Protein AF-A0A969N732-F1 (afdb_monomer_lite)

Structure (mmCIF, N/CA/C/O backbone):
data_AF-A0A969N732-F1
#
_entry.id   AF-A0A969N732-F1
#
loop_
_atom_site.group_PDB
_atom_site.id
_atom_site.type_symbol
_atom_site.label_atom_id
_atom_site.label_alt_id
_atom_site.label_comp_id
_atom_site.label_asym_id
_atom_site.label_entity_id
_atom_site.label_seq_id
_atom_site.pdbx_PDB_ins_code
_atom_site.Cartn_x
_atom_site.Cartn_y
_atom_site.Cartn_z
_atom_site.occupancy
_atom_site.B_iso_or_equiv
_atom_site.auth_seq_id
_atom_site.auth_comp_id
_atom_site.auth_asym_id
_atom_site.auth_atom_id
_atom_site.pdbx_PDB_model_num
ATOM 1 N N . MET A 1 1 ? -3.368 -9.341 12.148 1.00 77.19 1 MET A N 1
ATOM 2 C CA . MET A 1 1 ? -4.008 -8.006 12.120 1.00 77.19 1 MET A CA 1
ATOM 3 C C . MET A 1 1 ? -5.388 -8.057 12.772 1.00 77.19 1 MET A C 1
ATOM 5 O O . MET A 1 1 ? -5.594 -7.291 13.700 1.00 77.19 1 MET A O 1
ATOM 9 N N . VAL A 1 2 ? -6.272 -8.989 12.382 1.00 78.69 2 VAL A N 1
ATOM 10 C CA . VAL A 1 2 ? -7.641 -9.132 12.934 1.00 78.69 2 VAL A CA 1
ATOM 11 C C . VAL A 1 2 ? -7.683 -9.117 14.470 1.00 78.69 2 VAL A C 1
ATOM 13 O O . VAL A 1 2 ? -8.421 -8.334 15.051 1.00 78.69 2 VAL A O 1
ATOM 16 N N . GLU A 1 3 ? -6.815 -9.878 15.140 1.00 87.56 3 GLU A N 1
ATOM 17 C CA . GLU A 1 3 ? -6.730 -9.895 16.612 1.00 87.56 3 GLU A CA 1
ATOM 18 C C . GLU A 1 3 ? -6.324 -8.547 17.230 1.00 87.56 3 GLU A C 1
ATOM 20 O O . GLU A 1 3 ? -6.760 -8.220 18.325 1.00 87.56 3 GLU A O 1
ATOM 25 N N . ARG A 1 4 ? -5.509 -7.743 16.530 1.00 86.12 4 ARG A N 1
ATOM 26 C CA . ARG A 1 4 ? -5.056 -6.419 17.000 1.00 86.12 4 ARG A CA 1
ATOM 27 C C . ARG A 1 4 ? -6.093 -5.327 16.748 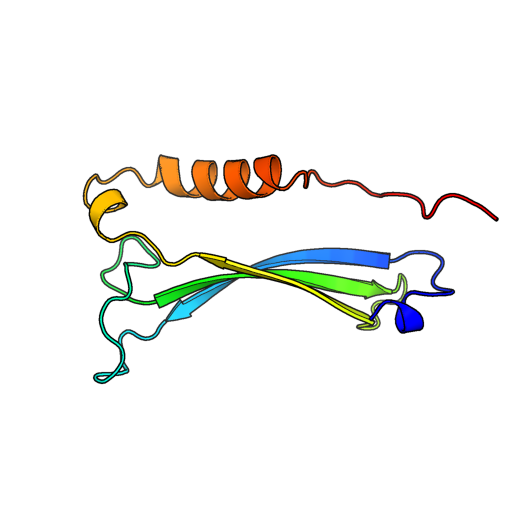1.00 86.12 4 ARG A C 1
ATOM 29 O O . ARG A 1 4 ? -6.128 -4.341 17.477 1.00 86.12 4 ARG A O 1
ATOM 36 N N . ALA A 1 5 ? -6.898 -5.492 15.701 1.00 85.12 5 ALA A N 1
ATOM 37 C CA . ALA A 1 5 ? -8.034 -4.626 15.415 1.00 85.12 5 ALA A CA 1
ATOM 38 C C . ALA A 1 5 ? -9.217 -4.909 16.349 1.00 85.12 5 ALA A C 1
ATOM 40 O O . ALA A 1 5 ? -10.017 -4.014 16.613 1.00 85.12 5 ALA A O 1
ATOM 41 N N . ASN A 1 6 ? -9.306 -6.132 16.874 1.00 85.94 6 ASN A N 1
ATOM 42 C CA . ASN A 1 6 ? -10.338 -6.513 17.822 1.00 85.94 6 ASN A CA 1
ATOM 43 C C . ASN A 1 6 ? -10.231 -5.668 19.106 1.00 85.94 6 ASN A C 1
ATOM 45 O O . ASN A 1 6 ? -9.169 -5.585 19.723 1.00 85.94 6 ASN A O 1
ATOM 49 N N . GLY A 1 7 ? -11.325 -5.007 19.484 1.00 86.38 7 GLY A N 1
ATOM 50 C CA . GLY A 1 7 ? -11.374 -4.083 20.622 1.00 86.38 7 GLY A CA 1
ATOM 51 C C . GLY A 1 7 ? -10.972 -2.632 20.320 1.00 86.38 7 GLY A C 1
ATOM 52 O O . GLY A 1 7 ? -11.043 -1.793 21.218 1.00 86.38 7 GLY A O 1
ATOM 53 N N . GLN A 1 8 ? -10.587 -2.296 19.083 1.00 89.31 8 GLN A N 1
ATOM 54 C CA . GLN A 1 8 ? -10.411 -0.899 18.672 1.00 89.31 8 GLN A CA 1
ATOM 55 C C . GLN A 1 8 ? -11.774 -0.281 18.345 1.00 89.31 8 GLN A C 1
ATOM 57 O O . GLN A 1 8 ? -12.530 -0.830 17.550 1.00 89.31 8 GLN A O 1
ATOM 62 N N . SER A 1 9 ? -12.086 0.879 18.929 1.00 90.69 9 SER A N 1
ATOM 63 C CA . SER A 1 9 ? -13.349 1.581 18.653 1.00 90.69 9 SER A CA 1
ATOM 64 C C . SER A 1 9 ? -13.412 2.155 17.237 1.00 90.69 9 SER A C 1
ATOM 66 O O . SER A 1 9 ? -14.486 2.251 16.652 1.00 90.69 9 SER A O 1
ATOM 68 N N . VAL A 1 10 ? -12.257 2.548 16.696 1.00 91.81 10 VAL A N 1
ATOM 69 C CA . VAL A 1 10 ? -12.096 3.081 15.343 1.00 91.81 10 VAL A CA 1
ATOM 70 C C . VAL A 1 10 ? -10.801 2.534 14.758 1.00 91.81 10 VAL A C 1
ATOM 72 O O . VAL A 1 10 ? -9.749 2.570 15.408 1.00 91.81 10 VAL A O 1
ATOM 75 N N . VAL A 1 11 ? -10.882 2.072 13.513 1.00 92.12 11 VAL A N 1
ATOM 76 C CA . VAL A 1 11 ? -9.740 1.650 12.702 1.00 92.12 11 VAL A CA 1
ATOM 77 C C . VAL A 1 11 ? -9.741 2.465 11.414 1.00 92.12 11 VAL A C 1
ATOM 79 O O . VAL A 1 11 ? -10.737 2.495 10.697 1.00 92.12 11 VAL A O 1
ATOM 82 N N . LEU A 1 12 ? -8.623 3.122 11.119 1.00 93.31 12 LEU A N 1
ATOM 83 C CA . LEU A 1 12 ? -8.389 3.792 9.848 1.00 93.31 12 LEU A CA 1
ATOM 84 C C . LEU A 1 12 ? -7.717 2.815 8.881 1.00 93.31 12 LEU A C 1
ATOM 86 O O . LEU A 1 12 ? -6.624 2.323 9.157 1.00 93.31 12 LEU A O 1
ATOM 90 N N . ALA A 1 13 ? -8.364 2.561 7.747 1.00 91.94 13 ALA A N 1
ATOM 91 C CA . ALA A 1 13 ? -7.823 1.774 6.646 1.00 91.94 13 ALA A CA 1
ATOM 92 C C . ALA A 1 13 ? -7.158 2.710 5.623 1.00 91.94 13 ALA A C 1
ATOM 94 O O . ALA A 1 13 ? -7.819 3.274 4.753 1.00 91.94 13 ALA A O 1
ATOM 95 N N . ILE A 1 14 ? -5.848 2.913 5.751 1.00 89.50 14 ILE A N 1
ATOM 96 C CA . ILE A 1 14 ? -5.070 3.775 4.856 1.00 89.50 14 ILE A CA 1
ATOM 97 C C . ILE A 1 14 ? -4.768 2.995 3.583 1.00 89.50 14 ILE A C 1
ATOM 99 O O . ILE A 1 14 ? -4.153 1.934 3.652 1.00 89.50 14 ILE A O 1
ATOM 103 N N . GLN A 1 15 ? -5.189 3.510 2.433 1.00 89.12 15 GLN A N 1
ATOM 104 C CA . GLN A 1 15 ? -4.884 2.919 1.134 1.00 89.12 15 GLN A CA 1
ATOM 105 C C . GLN A 1 15 ? -3.825 3.742 0.415 1.00 89.12 15 GLN A C 1
ATOM 107 O O . GLN A 1 15 ? -3.965 4.959 0.306 1.00 89.12 15 GLN A O 1
ATOM 112 N N . ASP A 1 16 ? -2.798 3.069 -0.094 1.00 88.25 16 ASP A N 1
ATOM 113 C CA . ASP A 1 16 ? -1.725 3.702 -0.857 1.00 88.25 16 ASP A CA 1
ATOM 114 C C . ASP A 1 16 ? -1.236 2.795 -1.992 1.00 88.25 16 ASP A C 1
ATOM 116 O O . ASP A 1 16 ? -1.382 1.568 -1.937 1.00 88.25 16 ASP A O 1
ATOM 120 N N . THR A 1 17 ? -0.672 3.403 -3.035 1.00 84.69 17 THR A N 1
ATOM 121 C CA . THR A 1 17 ? -0.098 2.695 -4.185 1.00 84.69 17 THR A CA 1
ATOM 122 C C . THR A 1 17 ? 1.361 3.086 -4.354 1.00 84.69 17 THR A C 1
ATOM 124 O O . THR A 1 17 ? 1.662 4.230 -4.681 1.00 84.69 17 THR A O 1
ATOM 127 N N . THR A 1 18 ? 2.252 2.112 -4.192 1.00 87.25 18 THR A N 1
ATOM 128 C CA . THR A 1 18 ? 3.700 2.296 -4.309 1.00 87.25 18 THR A CA 1
ATOM 129 C C . THR A 1 18 ? 4.222 1.602 -5.558 1.00 87.25 18 THR A C 1
ATOM 131 O O . THR A 1 18 ? 3.890 0.445 -5.829 1.00 87.25 18 THR A O 1
ATOM 134 N N . ASP A 1 19 ? 5.090 2.293 -6.289 1.00 88.31 19 ASP A N 1
ATOM 135 C CA . ASP A 1 19 ? 5.825 1.730 -7.416 1.00 88.31 19 ASP A CA 1
ATOM 136 C C . ASP A 1 19 ? 7.139 1.108 -6.930 1.00 88.31 19 ASP A C 1
ATOM 138 O O . ASP A 1 19 ? 7.945 1.762 -6.266 1.00 88.31 19 ASP A O 1
ATOM 142 N N . LEU A 1 20 ? 7.367 -0.160 -7.271 1.00 89.56 20 LEU A N 1
ATOM 143 C CA . LEU A 1 20 ? 8.638 -0.846 -7.061 1.00 89.56 20 LEU A CA 1
ATOM 144 C C . LEU A 1 20 ? 9.416 -0.858 -8.378 1.00 89.56 20 LEU A C 1
ATOM 146 O O . LEU A 1 20 ? 9.026 -1.546 -9.323 1.00 89.56 20 LEU A O 1
ATOM 150 N N . ASP A 1 21 ? 10.500 -0.086 -8.430 1.00 89.56 21 ASP A N 1
ATOM 151 C CA . ASP A 1 21 ? 11.389 0.018 -9.589 1.00 89.56 21 ASP A CA 1
ATOM 152 C C . ASP A 1 21 ? 12.485 -1.059 -9.533 1.00 89.56 21 ASP A C 1
ATOM 154 O O . ASP A 1 21 ? 13.274 -1.121 -8.587 1.00 89.56 21 ASP A O 1
ATOM 158 N N . PHE A 1 22 ? 12.543 -1.897 -10.569 1.00 88.38 22 PHE A N 1
ATOM 159 C CA . PHE A 1 22 ? 13.545 -2.950 -10.735 1.00 88.38 22 PHE A CA 1
ATOM 160 C C . PHE A 1 22 ? 14.463 -2.714 -11.941 1.00 88.38 22 PHE A C 1
ATOM 162 O O . PHE A 1 22 ? 15.240 -3.598 -12.296 1.00 88.38 22 PHE A O 1
ATOM 169 N N . SER A 1 23 ? 14.431 -1.528 -12.551 1.00 84.12 23 SER A N 1
ATOM 170 C CA . SER A 1 23 ? 15.163 -1.210 -13.790 1.00 84.12 23 SER A CA 1
ATOM 171 C C . SER A 1 23 ? 16.681 -1.386 -13.686 1.00 84.12 23 SER A C 1
ATOM 173 O O . SER A 1 23 ? 17.359 -1.574 -14.693 1.00 84.12 23 SER A O 1
ATOM 175 N N . SER A 1 24 ? 17.237 -1.306 -12.476 1.00 86.94 24 SER A N 1
ATOM 176 C CA . SER A 1 24 ? 18.668 -1.495 -12.216 1.00 86.94 24 SER A CA 1
ATOM 177 C C . SER A 1 24 ? 19.076 -2.966 -12.057 1.00 86.94 24 SER A C 1
ATOM 179 O O . SER A 1 24 ? 20.270 -3.276 -12.088 1.00 86.94 24 SER A O 1
ATOM 181 N N . LEU A 1 25 ? 18.117 -3.884 -11.899 1.00 86.88 25 LEU A N 1
ATOM 182 C CA . LEU A 1 25 ? 18.376 -5.304 -11.679 1.00 86.88 25 LEU A CA 1
ATOM 183 C C . LEU A 1 25 ? 18.426 -6.053 -13.012 1.00 86.88 25 LEU A C 1
ATOM 185 O O . LEU A 1 25 ? 17.404 -6.437 -13.568 1.00 86.88 25 LEU A O 1
ATOM 189 N N . GLN A 1 26 ? 19.636 -6.339 -13.497 1.00 77.31 26 GLN A N 1
ATOM 190 C CA . GLN A 1 26 ? 19.837 -6.983 -14.806 1.00 77.31 26 GLN A CA 1
ATOM 191 C C . GLN A 1 26 ? 19.261 -8.403 -14.925 1.00 77.31 26 GLN A C 1
ATOM 193 O O . GLN A 1 26 ? 19.075 -8.900 -16.032 1.00 77.31 26 GLN A O 1
ATOM 198 N N . GLN A 1 27 ? 18.994 -9.068 -13.800 1.00 83.25 27 GLN A N 1
ATOM 199 C CA . GLN A 1 27 ? 18.394 -10.405 -13.770 1.00 83.25 27 GLN A CA 1
ATOM 200 C C . GLN A 1 27 ? 16.859 -10.370 -13.752 1.00 83.25 27 GLN A C 1
ATOM 202 O O . GLN A 1 27 ? 16.223 -11.403 -13.958 1.00 83.25 27 GLN A O 1
ATOM 207 N N . THR A 1 28 ? 16.261 -9.198 -13.540 1.00 78.69 28 THR A N 1
ATOM 208 C CA . THR A 1 28 ? 14.812 -9.022 -13.521 1.00 78.69 28 THR A CA 1
ATOM 209 C C . THR A 1 28 ? 14.356 -8.622 -14.919 1.00 78.69 28 THR A C 1
ATOM 211 O O . THR A 1 28 ? 14.608 -7.514 -15.378 1.00 78.69 28 THR A O 1
ATOM 214 N N . SER A 1 29 ? 13.705 -9.546 -15.623 1.00 75.69 29 SER A N 1
ATOM 215 C CA . SER A 1 29 ? 13.234 -9.351 -16.999 1.00 75.69 29 SER A CA 1
ATOM 216 C C . SER A 1 29 ? 11.753 -9.703 -17.123 1.00 75.69 29 SER A C 1
ATOM 218 O O . SER A 1 29 ? 11.191 -10.366 -16.256 1.00 75.69 29 SER A O 1
ATOM 220 N N . GLY A 1 30 ? 11.104 -9.234 -18.192 1.00 77.12 30 GLY A N 1
ATOM 221 C CA . GLY A 1 30 ? 9.689 -9.522 -18.457 1.00 77.12 30 GLY A CA 1
ATOM 222 C C . GLY A 1 30 ? 8.687 -8.626 -17.721 1.00 77.12 30 GLY A C 1
ATOM 223 O O . GLY A 1 30 ? 7.490 -8.767 -17.948 1.00 77.12 30 GLY A O 1
ATOM 224 N N . LEU A 1 31 ? 9.153 -7.675 -16.906 1.00 80.38 31 LEU A N 1
ATOM 225 C CA . LEU A 1 31 ? 8.298 -6.674 -16.266 1.00 80.38 31 LEU A CA 1
ATOM 226 C C . LEU A 1 31 ? 7.901 -5.564 -17.247 1.00 80.38 31 LEU A C 1
ATOM 228 O O . LEU A 1 31 ? 8.681 -5.168 -18.119 1.00 80.38 31 LEU A O 1
ATOM 232 N N . GLY A 1 32 ? 6.686 -5.037 -17.096 1.00 77.81 32 GLY A N 1
ATOM 233 C CA . GLY A 1 32 ? 6.244 -3.870 -17.856 1.00 77.81 32 GLY A CA 1
ATOM 234 C C . GLY A 1 32 ? 6.638 -2.540 -17.225 1.00 77.81 32 GLY A C 1
ATOM 235 O O . GLY A 1 32 ? 7.242 -2.479 -16.153 1.00 77.81 32 GLY A O 1
ATOM 236 N N . PHE A 1 33 ? 6.280 -1.460 -17.921 1.00 79.81 33 PHE A N 1
ATOM 237 C CA . PHE A 1 33 ? 6.607 -0.103 -17.497 1.00 79.81 33 PHE A CA 1
ATOM 238 C C . PHE A 1 33 ? 5.693 0.378 -16.374 1.00 79.81 33 PHE A C 1
ATOM 240 O O . PHE A 1 33 ? 4.473 0.333 -16.505 1.00 79.81 33 PHE A O 1
ATOM 247 N N . ILE A 1 34 ? 6.281 0.852 -15.276 1.00 78.62 34 ILE A N 1
ATOM 248 C CA . ILE A 1 34 ? 5.526 1.390 -14.133 1.00 78.62 34 ILE A CA 1
ATOM 249 C C . ILE A 1 34 ? 5.067 2.831 -14.344 1.00 78.62 34 ILE A C 1
ATOM 251 O O . ILE A 1 34 ? 4.121 3.258 -13.688 1.00 78.62 34 ILE A O 1
ATOM 255 N N . ASN A 1 35 ? 5.711 3.573 -15.242 1.00 72.62 35 ASN A N 1
ATOM 256 C CA . ASN A 1 35 ? 5.420 4.972 -15.535 1.00 72.62 35 ASN A CA 1
ATOM 257 C C . ASN A 1 35 ? 5.577 5.242 -17.041 1.00 72.62 35 ASN A C 1
ATOM 259 O O . ASN A 1 35 ? 5.893 4.349 -17.821 1.00 72.62 35 ASN A O 1
ATOM 263 N N . GLN A 1 36 ? 5.383 6.495 -17.460 1.00 70.44 36 GLN A N 1
ATOM 264 C CA . GLN A 1 36 ? 5.659 6.937 -18.839 1.00 70.44 36 GLN A CA 1
ATOM 265 C C . GLN A 1 36 ? 7.154 6.925 -19.192 1.00 70.44 36 GLN A C 1
ATOM 267 O O . GLN A 1 36 ? 7.520 7.003 -20.364 1.00 70.44 36 GLN A O 1
ATOM 272 N N . SER A 1 37 ? 8.022 6.848 -18.184 1.00 74.06 37 SER A N 1
ATOM 273 C CA . SER A 1 37 ? 9.443 6.568 -18.353 1.00 74.06 37 SER A CA 1
ATOM 274 C C . SER A 1 37 ? 9.663 5.062 -18.563 1.00 74.06 37 SER A C 1
ATOM 276 O O . SER A 1 37 ? 8.862 4.252 -18.099 1.00 74.06 37 SER A O 1
ATOM 278 N N . PRO A 1 38 ? 10.770 4.641 -19.201 1.00 75.12 38 PRO A N 1
ATOM 279 C CA . PRO A 1 38 ? 11.056 3.227 -19.464 1.00 75.12 38 PRO A CA 1
ATOM 280 C C . PRO A 1 38 ? 11.452 2.428 -18.204 1.00 75.12 38 PRO A C 1
ATOM 282 O O . PRO A 1 38 ? 12.151 1.422 -18.309 1.00 75.12 38 PRO A O 1
ATOM 285 N N . GLN A 1 39 ? 11.033 2.866 -17.014 1.00 82.62 39 GLN A N 1
ATOM 286 C CA . GLN A 1 39 ? 11.282 2.157 -15.766 1.00 82.62 39 GLN A CA 1
ATOM 287 C C . GLN A 1 39 ? 10.426 0.896 -15.701 1.00 82.62 39 GLN A C 1
ATOM 289 O O . GLN A 1 39 ? 9.206 0.958 -15.869 1.00 82.62 39 GLN A O 1
ATOM 294 N N . GLN A 1 40 ? 11.067 -0.239 -15.454 1.00 83.38 40 GLN A N 1
ATOM 295 C CA . GLN A 1 40 ? 10.432 -1.546 -15.379 1.00 83.38 40 GLN A CA 1
ATOM 296 C C . GLN A 1 40 ? 10.213 -1.945 -13.931 1.00 83.38 40 GLN A C 1
ATOM 298 O O . GLN A 1 40 ? 11.122 -1.866 -13.101 1.00 83.38 40 GLN A O 1
ATOM 303 N N . GLY A 1 41 ? 9.001 -2.392 -13.625 1.00 85.69 41 GLY A N 1
ATOM 304 C CA . GLY A 1 41 ? 8.660 -2.645 -12.242 1.00 85.69 41 GLY A CA 1
ATOM 305 C C . GLY A 1 41 ? 7.258 -3.169 -12.009 1.00 85.69 41 GLY A C 1
ATOM 306 O O . GLY A 1 41 ? 6.589 -3.696 -12.896 1.00 85.69 41 GLY A O 1
ATOM 307 N N . ILE A 1 42 ? 6.831 -2.995 -10.769 1.00 87.19 42 ILE A N 1
ATOM 308 C CA . ILE A 1 42 ? 5.619 -3.563 -10.197 1.00 87.19 42 ILE A CA 1
ATOM 309 C C . ILE A 1 42 ? 4.877 -2.446 -9.460 1.00 87.19 42 ILE A C 1
ATOM 311 O O . ILE A 1 42 ? 5.476 -1.759 -8.636 1.00 87.19 42 ILE A O 1
ATOM 315 N N . LYS A 1 43 ? 3.568 -2.294 -9.697 1.00 85.75 43 LYS A N 1
ATOM 316 C CA . LYS A 1 43 ? 2.722 -1.446 -8.841 1.00 85.75 43 LYS A CA 1
ATOM 317 C C . LYS A 1 43 ? 2.141 -2.289 -7.712 1.00 85.75 43 LYS A C 1
ATOM 319 O O . LYS A 1 43 ? 1.595 -3.366 -7.975 1.00 85.75 43 LYS A O 1
ATOM 324 N N . VAL A 1 44 ? 2.252 -1.814 -6.476 1.00 88.19 44 VAL A N 1
ATOM 325 C CA . VAL A 1 44 ? 1.709 -2.477 -5.284 1.00 88.19 44 VAL A CA 1
ATOM 326 C C . VAL A 1 44 ? 0.681 -1.564 -4.639 1.00 88.19 44 VAL A C 1
ATOM 328 O O . VAL A 1 44 ? 1.007 -0.455 -4.227 1.00 88.19 44 VAL A O 1
ATOM 331 N N . HIS A 1 45 ? -0.554 -2.040 -4.530 1.00 87.69 45 HIS A N 1
ATOM 332 C CA . HIS A 1 45 ? -1.610 -1.356 -3.799 1.00 87.69 45 HIS A CA 1
ATOM 333 C C . HIS A 1 45 ? -1.788 -2.016 -2.438 1.00 87.69 45 HIS A C 1
ATOM 335 O O . HIS A 1 45 ? -2.118 -3.202 -2.348 1.00 87.69 45 HIS A O 1
ATOM 341 N N . SER A 1 46 ? -1.571 -1.249 -1.377 1.00 87.69 46 SER A N 1
ATOM 342 C CA . SER A 1 46 ? -1.609 -1.739 -0.006 1.00 87.69 46 SER A CA 1
ATOM 343 C C . SER A 1 46 ? -2.673 -1.015 0.806 1.00 87.69 46 SER A C 1
ATOM 345 O O . SER A 1 46 ? -2.934 0.170 0.609 1.00 87.69 46 SER A O 1
ATOM 347 N N . CYS A 1 47 ? -3.293 -1.745 1.728 1.00 90.31 47 CYS A N 1
ATOM 348 C CA . CYS A 1 47 ? -4.196 -1.200 2.723 1.00 90.31 47 CYS A CA 1
ATOM 349 C C . CYS A 1 47 ? -3.628 -1.492 4.109 1.00 90.31 47 CYS A C 1
ATOM 351 O O . CYS A 1 47 ? -3.428 -2.654 4.473 1.00 90.31 47 CYS A O 1
ATOM 353 N N . PHE A 1 48 ? -3.357 -0.445 4.877 1.00 91.81 48 PHE A N 1
ATOM 354 C CA . PHE A 1 48 ? -2.731 -0.521 6.185 1.00 91.81 48 PHE A CA 1
ATOM 355 C C . PHE A 1 48 ? -3.681 -0.006 7.263 1.00 91.81 48 PHE A C 1
ATOM 357 O O . PHE A 1 48 ? -4.221 1.093 7.161 1.00 91.81 48 PHE A O 1
ATOM 364 N N . ALA A 1 49 ? -3.889 -0.806 8.302 1.00 93.06 49 ALA A N 1
ATOM 365 C CA . ALA A 1 49 ? -4.753 -0.452 9.411 1.00 93.06 49 ALA A CA 1
ATOM 366 C C . ALA A 1 4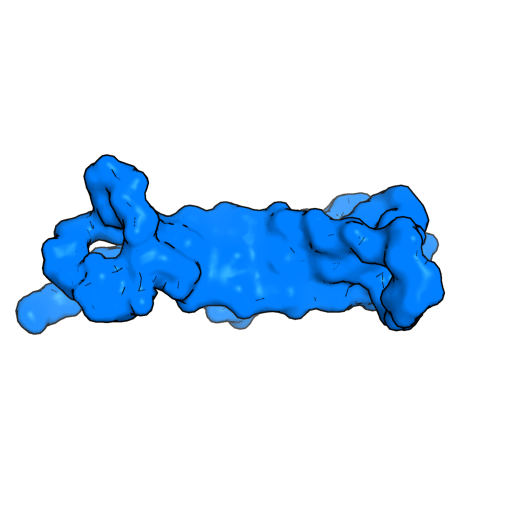9 ? -3.996 0.263 10.521 1.00 93.06 49 ALA A C 1
ATOM 368 O O . ALA A 1 49 ? -2.947 -0.196 10.990 1.00 93.06 49 ALA A O 1
ATOM 369 N N . VAL A 1 50 ? -4.604 1.342 10.998 1.00 93.69 50 VAL A N 1
ATOM 370 C CA . VAL A 1 50 ? -4.113 2.168 12.098 1.00 93.69 50 VAL A CA 1
ATOM 371 C C . VAL A 1 50 ? -5.244 2.378 13.103 1.00 93.69 50 VAL A C 1
ATOM 373 O O . VAL A 1 50 ? -6.401 2.530 12.713 1.00 93.69 50 VAL A O 1
ATOM 376 N N . SER A 1 51 ? -4.947 2.357 14.402 1.00 92.81 51 SER A N 1
ATOM 377 C CA . SER A 1 51 ? -5.944 2.654 15.436 1.00 92.81 51 SER A CA 1
ATOM 378 C C . SER A 1 51 ? -6.349 4.129 15.406 1.00 92.81 51 SER A C 1
ATOM 380 O O . SER A 1 51 ? -5.609 4.979 14.908 1.00 92.81 51 SER A O 1
ATOM 382 N N . GLY A 1 52 ? -7.480 4.477 16.024 1.00 89.56 52 GLY A N 1
ATOM 383 C CA . GLY A 1 52 ? -7.871 5.882 16.215 1.00 89.56 52 GLY A CA 1
ATOM 384 C C . GLY A 1 52 ? -6.846 6.732 16.990 1.00 89.56 52 GLY A C 1
ATOM 385 O O . GLY A 1 52 ? -6.934 7.956 16.974 1.00 89.56 52 GLY A O 1
ATOM 386 N N . LYS A 1 53 ? -5.861 6.102 17.648 1.00 91.12 53 LYS A N 1
ATOM 387 C CA . LYS A 1 53 ? -4.740 6.767 18.335 1.00 91.12 53 LYS A CA 1
ATOM 388 C C . LYS A 1 53 ? -3.473 6.884 17.477 1.00 91.12 53 LYS A C 1
ATOM 390 O O . LYS A 1 53 ? -2.482 7.430 17.952 1.00 91.12 53 LYS A O 1
ATOM 395 N N . GLY A 1 54 ? -3.484 6.382 16.241 1.00 89.62 54 GLY A N 1
ATOM 396 C CA . GLY A 1 54 ? -2.330 6.414 15.340 1.00 89.62 54 GLY A CA 1
ATOM 397 C C . GLY A 1 54 ? -1.399 5.201 15.442 1.00 89.62 54 GLY A C 1
ATOM 398 O O . GLY A 1 54 ? -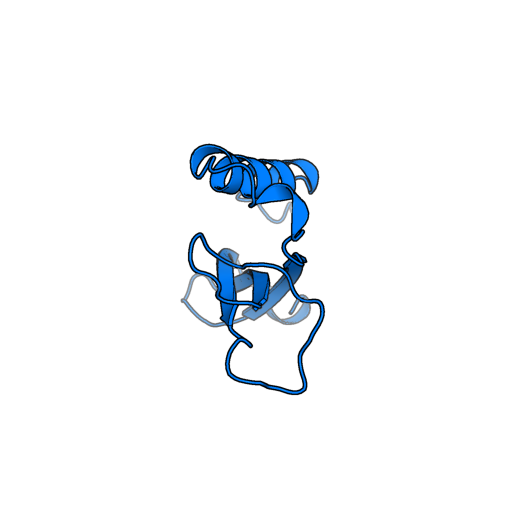0.313 5.220 14.869 1.00 89.62 54 GLY A O 1
ATOM 399 N N . GLU A 1 55 ? -1.784 4.138 16.153 1.00 93.44 55 GLU A N 1
ATOM 400 C CA . GLU A 1 55 ? -0.925 2.962 16.326 1.00 93.44 55 GLU A CA 1
ATOM 401 C C . GLU A 1 55 ? -1.080 1.991 15.146 1.00 93.44 55 GLU A C 1
ATOM 403 O O . GLU A 1 55 ? -2.209 1.659 14.774 1.00 93.44 55 GLU A O 1
ATOM 408 N N . PRO A 1 56 ? 0.018 1.474 14.568 1.00 93.19 56 PRO A N 1
ATOM 409 C CA . PRO A 1 56 ? -0.054 0.518 13.471 1.00 93.19 56 PRO A CA 1
ATOM 410 C C . PRO A 1 56 ? -0.634 -0.824 13.942 1.00 93.19 56 PRO A C 1
ATOM 412 O O . PRO A 1 56 ? -0.046 -1.524 14.775 1.00 93.19 56 PRO A O 1
ATOM 415 N N . LEU A 1 57 ? -1.773 -1.215 13.368 1.00 92.44 57 LEU A N 1
ATOM 416 C CA . LEU A 1 57 ? -2.446 -2.492 13.637 1.00 92.44 57 LEU A CA 1
ATOM 417 C C . LEU A 1 57 ? -2.013 -3.587 12.652 1.00 92.44 57 LEU A C 1
ATOM 419 O O . LEU A 1 57 ? -2.055 -4.779 12.981 1.00 92.44 57 LEU A O 1
ATOM 423 N N . GLY A 1 58 ? -1.547 -3.184 11.467 1.00 92.25 58 GLY A N 1
ATOM 424 C CA . GLY A 1 58 ? -0.909 -4.048 10.476 1.00 92.25 58 GLY A CA 1
ATOM 425 C C . GLY A 1 58 ? -1.517 -3.931 9.080 1.00 92.25 58 GLY A C 1
ATOM 426 O O . GLY A 1 58 ? -2.397 -3.116 8.831 1.00 92.25 58 GLY A O 1
ATOM 427 N N . LEU A 1 59 ? -1.043 -4.774 8.164 1.00 90.94 59 LEU A N 1
ATOM 428 C CA . LEU A 1 59 ? -1.508 -4.812 6.780 1.00 90.94 59 LEU A CA 1
ATOM 429 C C . LEU A 1 59 ? -2.855 -5.546 6.678 1.00 90.94 59 LEU A C 1
ATOM 431 O O . LEU A 1 59 ? -2.978 -6.680 7.146 1.00 90.94 59 LEU A O 1
ATOM 435 N N . LEU A 1 60 ? -3.847 -4.890 6.079 1.00 88.56 60 LEU A N 1
ATOM 436 C CA . LEU A 1 60 ? -5.169 -5.443 5.773 1.00 88.56 60 LEU A CA 1
ATOM 437 C C . LEU A 1 60 ? -5.160 -6.197 4.449 1.00 88.56 60 LEU A C 1
ATOM 439 O O . LEU A 1 60 ? -5.697 -7.296 4.341 1.00 88.56 60 LEU A O 1
ATOM 443 N N . HIS A 1 61 ? -4.554 -5.583 3.440 1.00 86.56 61 HIS A N 1
ATOM 444 C CA . HIS A 1 61 ? -4.538 -6.103 2.087 1.00 86.56 61 HIS A CA 1
ATOM 445 C C . HIS A 1 61 ? -3.297 -5.619 1.351 1.00 86.56 61 HIS A C 1
ATOM 447 O O . HIS A 1 61 ? -2.802 -4.518 1.593 1.00 86.56 61 HIS A O 1
ATOM 453 N N . SER A 1 62 ? -2.808 -6.446 0.439 1.00 87.31 62 SER A N 1
ATOM 454 C CA . SER A 1 62 ? -1.804 -6.062 -0.538 1.00 87.31 62 SER A CA 1
ATOM 455 C C . SER A 1 62 ? -2.115 -6.780 -1.832 1.00 87.31 62 SER A C 1
ATOM 457 O O . SER A 1 62 ? -2.305 -7.998 -1.843 1.00 87.31 62 SER A O 1
ATOM 459 N N . SER A 1 63 ? -2.187 -6.014 -2.908 1.00 84.56 63 SER A N 1
ATOM 460 C CA . SER A 1 63 ? -2.304 -6.535 -4.257 1.00 84.56 63 SER A CA 1
ATOM 461 C C . SER A 1 63 ? -1.216 -5.937 -5.123 1.00 84.56 63 SER A C 1
ATOM 463 O O . SER A 1 63 ? -0.684 -4.858 -4.863 1.00 84.56 63 SER A O 1
ATOM 465 N N . HIS A 1 64 ? -0.880 -6.677 -6.163 1.00 81.50 64 HIS A N 1
ATOM 466 C CA . HIS A 1 64 ? 0.141 -6.300 -7.105 1.00 81.50 64 HIS A CA 1
ATOM 467 C C . HIS A 1 64 ? -0.449 -6.322 -8.515 1.00 81.50 64 HIS A C 1
ATOM 469 O O . HIS A 1 64 ? -1.170 -7.249 -8.883 1.00 81.50 64 HIS A O 1
ATOM 475 N N . LEU A 1 65 ? -0.124 -5.290 -9.291 1.00 74.94 65 LEU A N 1
ATOM 476 C CA . LEU A 1 65 ? -0.344 -5.234 -10.724 1.00 74.94 65 LEU A CA 1
ATOM 477 C C . LEU A 1 65 ? 0.992 -5.250 -11.476 1.00 74.94 65 LEU A C 1
ATOM 479 O O . LEU A 1 65 ? 1.808 -4.336 -11.319 1.00 74.94 65 LEU A O 1
ATOM 483 N N . GLU A 1 66 ? 1.180 -6.251 -12.336 1.00 69.12 66 GLU A N 1
A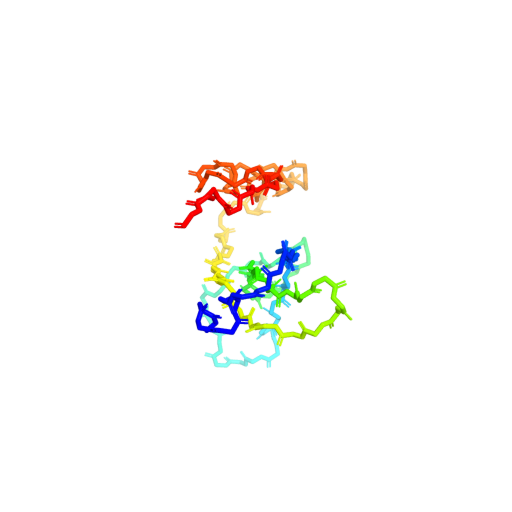TOM 484 C CA . GLU A 1 66 ? 2.212 -6.209 -13.372 1.00 69.12 66 GLU A CA 1
ATOM 485 C C . GLU A 1 66 ? 1.736 -5.292 -14.502 1.00 69.12 66 GLU A C 1
ATOM 487 O O . GLU A 1 66 ? 0.685 -5.553 -15.108 1.00 69.12 66 GLU A O 1
ATOM 492 N N . PRO A 1 67 ? 2.461 -4.203 -14.808 1.00 64.88 67 PRO A N 1
ATOM 493 C CA . PRO A 1 67 ? 2.101 -3.363 -15.934 1.00 64.88 67 PRO A CA 1
ATOM 494 C C . PRO A 1 67 ? 2.191 -4.190 -17.217 1.00 64.88 67 PRO A C 1
ATOM 496 O O . PRO A 1 67 ? 3.195 -4.848 -17.477 1.00 64.88 67 PRO A O 1
ATOM 499 N N . ARG A 1 68 ? 1.142 -4.191 -18.044 1.00 57.00 68 ARG A N 1
ATOM 500 C CA . ARG A 1 68 ? 1.184 -4.915 -19.321 1.00 57.00 68 ARG A CA 1
ATOM 501 C C . ARG A 1 68 ? 1.948 -4.086 -20.362 1.00 57.00 68 ARG A C 1
ATOM 503 O O . ARG A 1 68 ? 1.482 -2.991 -20.680 1.00 57.00 68 ARG A O 1
ATOM 510 N N . PRO A 1 69 ? 3.036 -4.607 -20.970 1.00 52.06 69 PRO A N 1
ATOM 511 C CA . PRO A 1 69 ? 3.875 -3.849 -21.908 1.00 52.06 69 PRO A CA 1
ATOM 512 C C . PRO A 1 69 ? 3.111 -3.247 -23.097 1.00 52.06 69 PRO A C 1
ATOM 514 O O . PRO A 1 69 ? 3.445 -2.168 -23.576 1.00 52.06 69 PRO A O 1
ATOM 517 N N . ALA A 1 70 ? 2.061 -3.928 -23.565 1.00 48.75 70 ALA A N 1
ATOM 518 C CA . ALA A 1 70 ? 1.299 -3.529 -24.748 1.00 48.75 70 ALA A CA 1
ATOM 519 C C . ALA A 1 70 ? 0.299 -2.382 -24.506 1.00 48.75 70 ALA A C 1
ATOM 521 O O . ALA A 1 70 ? -0.129 -1.751 -25.468 1.00 48.75 70 ALA A O 1
ATOM 522 N N . LEU A 1 71 ? -0.089 -2.101 -23.255 1.00 46.28 71 LEU A N 1
ATOM 523 C CA . LEU A 1 71 ? -1.099 -1.073 -22.962 1.00 46.28 71 LEU A CA 1
ATOM 524 C C . LEU A 1 71 ? -0.506 0.340 -22.855 1.00 46.28 71 LEU A C 1
ATOM 526 O O . LEU A 1 71 ? -1.241 1.307 -23.005 1.00 46.28 71 LEU A O 1
ATOM 530 N N . TRP A 1 72 ? 0.810 0.464 -22.658 1.00 43.97 72 TRP A N 1
ATOM 531 C CA . TRP A 1 72 ? 1.481 1.758 -22.471 1.00 43.97 72 TRP A CA 1
ATOM 532 C C . TRP A 1 72 ? 2.068 2.357 -23.761 1.00 43.97 72 TRP A C 1
ATOM 534 O O . TRP A 1 72 ? 2.433 3.528 -23.790 1.00 43.97 72 TRP A O 1
ATOM 544 N N . GLN A 1 73 ? 2.154 1.579 -24.850 1.00 44.84 73 GLN A N 1
ATOM 545 C CA . GLN A 1 73 ? 2.652 2.078 -26.144 1.00 44.84 73 GLN A CA 1
ATOM 546 C C . GLN A 1 73 ? 1.680 3.057 -26.826 1.00 44.84 73 GLN A C 1
ATOM 548 O O . GLN A 1 73 ? 2.077 3.800 -27.721 1.00 44.84 73 GLN A O 1
ATOM 553 N N . ALA A 1 74 ? 0.420 3.100 -26.388 1.00 42.34 74 ALA A N 1
ATOM 554 C CA . ALA A 1 74 ? -0.542 4.118 -26.782 1.00 42.34 74 ALA A CA 1
ATOM 555 C C . ALA A 1 74 ? -0.552 5.205 -25.699 1.00 42.34 74 ALA A C 1
ATOM 557 O O . ALA A 1 74 ? -1.132 5.005 -24.640 1.00 42.34 74 ALA A O 1
ATOM 558 N N . GLY A 1 75 ? 0.136 6.326 -25.932 1.00 41.00 75 GLY A N 1
ATOM 559 C CA . GLY A 1 75 ? 0.322 7.416 -24.967 1.00 41.00 75 GLY A CA 1
ATOM 560 C C . GLY A 1 75 ? -0.968 8.065 -24.447 1.00 41.00 75 GLY A C 1
ATOM 561 O O . GLY A 1 75 ? -1.303 9.186 -24.824 1.00 41.00 75 GLY A O 1
ATOM 562 N N . THR A 1 76 ? -1.669 7.406 -23.529 1.00 41.31 76 THR A N 1
ATOM 563 C CA . THR A 1 76 ? -2.839 7.946 -22.833 1.00 41.31 76 THR A CA 1
ATOM 564 C C . THR A 1 76 ? -2.648 7.858 -21.325 1.00 41.31 76 THR A C 1
ATOM 566 O O . THR A 1 76 ? -3.272 7.047 -20.647 1.00 41.31 76 THR A O 1
ATOM 569 N N . ALA A 1 77 ? -1.848 8.787 -20.798 1.00 41.75 77 ALA A N 1
ATOM 570 C CA . ALA A 1 77 ? -1.706 9.102 -19.371 1.00 41.75 77 ALA A CA 1
ATOM 571 C C . ALA A 1 77 ? -3.053 9.219 -18.621 1.00 41.75 77 ALA A C 1
ATOM 573 O O . ALA A 1 77 ? -3.148 8.973 -17.423 1.00 41.75 77 ALA A O 1
ATOM 574 N N . ALA A 1 78 ? -4.122 9.582 -19.337 1.00 39.59 78 ALA A N 1
ATOM 575 C CA . ALA A 1 78 ? -5.473 9.710 -18.800 1.00 39.59 78 ALA A CA 1
ATOM 576 C C . ALA A 1 78 ? -6.162 8.363 -18.482 1.00 39.59 78 ALA A C 1
ATOM 578 O O . ALA A 1 78 ? -7.176 8.354 -17.785 1.00 39.59 78 ALA A O 1
ATOM 579 N N . GLN A 1 79 ? -5.653 7.227 -18.976 1.00 42.84 79 GLN A N 1
ATOM 580 C CA . GLN A 1 79 ? -6.267 5.912 -18.745 1.00 42.84 79 GLN A CA 1
ATOM 581 C C . GLN A 1 79 ? -5.721 5.187 -17.506 1.00 42.84 79 GLN A C 1
ATOM 583 O O . GLN A 1 79 ? -6.451 4.401 -16.908 1.00 42.84 79 GLN A O 1
ATOM 588 N N . GLU A 1 80 ? -4.498 5.476 -17.058 1.00 44.09 80 GLU A N 1
ATOM 589 C CA . GLU A 1 80 ? -3.869 4.812 -15.901 1.00 44.09 80 GLU A CA 1
ATOM 590 C C . GLU A 1 80 ? -4.593 5.107 -14.586 1.00 44.09 80 GLU A C 1
ATOM 592 O O . GLU A 1 80 ? -4.922 4.188 -13.832 1.00 44.09 80 GLU A O 1
ATOM 597 N N . GLY A 1 81 ? -4.923 6.384 -14.355 1.00 43.59 81 GLY A N 1
ATOM 598 C CA . GLY A 1 81 ? -5.714 6.797 -13.199 1.00 43.59 81 GLY A CA 1
ATOM 599 C C . GLY A 1 81 ? -7.098 6.149 -13.194 1.00 43.59 81 GLY A C 1
ATOM 600 O O . GLY A 1 81 ? -7.588 5.774 -12.138 1.00 43.59 81 GLY A O 1
ATOM 601 N N . ASN A 1 82 ? -7.694 5.939 -14.373 1.00 44.59 82 ASN A N 1
ATOM 602 C CA . ASN A 1 82 ? -9.023 5.347 -14.529 1.00 44.59 82 ASN A CA 1
ATOM 603 C C . ASN A 1 82 ? -9.009 3.817 -14.347 1.00 44.59 82 ASN A C 1
ATOM 605 O O . ASN A 1 82 ? -9.928 3.266 -13.756 1.00 44.59 82 ASN A O 1
ATOM 609 N N . LEU A 1 83 ? -7.966 3.115 -14.799 1.00 51.44 83 LEU A N 1
ATOM 610 C CA . LEU A 1 83 ? -7.867 1.656 -14.669 1.00 51.44 83 LEU A CA 1
ATOM 611 C C . LEU A 1 83 ? -7.543 1.213 -13.239 1.00 51.44 83 LEU A C 1
ATOM 613 O O . LEU A 1 83 ? -8.118 0.229 -12.778 1.00 51.44 83 LEU A O 1
ATOM 617 N N . LEU A 1 84 ? -6.688 1.951 -12.522 1.00 52.28 84 LEU A N 1
ATOM 618 C CA . LEU A 1 84 ? -6.433 1.709 -11.097 1.00 52.28 84 LEU A CA 1
ATOM 619 C C . LEU A 1 84 ? -7.687 1.995 -10.259 1.00 52.28 84 LEU A C 1
ATOM 621 O O . LEU A 1 84 ? -8.070 1.161 -9.442 1.00 52.28 84 LEU A O 1
ATOM 625 N N . TRP A 1 85 ? -8.401 3.096 -10.529 1.00 47.09 85 TRP A N 1
ATOM 626 C CA . TRP A 1 85 ? -9.682 3.388 -9.871 1.00 47.09 85 TRP A CA 1
ATOM 627 C C . TRP A 1 85 ? -10.769 2.354 -10.193 1.00 47.09 85 TRP A C 1
ATOM 629 O O . TRP A 1 85 ? -11.477 1.900 -9.299 1.00 47.09 85 TRP A O 1
ATOM 639 N N . GLN A 1 86 ? -10.901 1.939 -11.458 1.00 47.72 86 GLN A N 1
ATOM 640 C CA . GLN A 1 86 ? -11.855 0.903 -11.867 1.00 47.72 86 GLN A CA 1
ATOM 641 C C . GLN A 1 86 ? -11.513 -0.472 -11.289 1.00 47.72 86 GLN A C 1
ATOM 643 O O . GLN A 1 86 ? -12.425 -1.253 -11.027 1.00 47.72 86 GLN A O 1
ATOM 648 N N . TYR A 1 87 ? -10.230 -0.780 -11.087 1.00 53.84 87 TYR A N 1
ATOM 649 C CA . TYR A 1 87 ? -9.799 -1.997 -10.404 1.00 53.84 87 TYR A CA 1
ATOM 650 C C . TYR A 1 87 ? -10.170 -1.950 -8.916 1.00 53.84 87 TYR A C 1
ATOM 652 O O . TYR A 1 87 ? -10.812 -2.880 -8.432 1.00 53.84 87 TYR A O 1
ATOM 660 N N . CYS A 1 88 ? -9.898 -0.834 -8.229 1.00 48.34 88 CYS A N 1
ATOM 661 C CA . CYS A 1 88 ? -10.350 -0.606 -6.852 1.00 48.34 88 CYS A CA 1
ATOM 662 C C . CYS A 1 88 ? -11.886 -0.709 -6.717 1.00 48.34 88 CYS A C 1
ATOM 664 O O . CYS A 1 88 ? -12.384 -1.390 -5.821 1.00 48.34 88 CYS A O 1
ATOM 666 N N . LEU A 1 89 ? -12.650 -0.132 -7.655 1.00 50.09 89 LEU A N 1
ATOM 667 C CA . LEU A 1 89 ? -14.113 -0.260 -7.702 1.00 50.09 89 LEU A CA 1
ATOM 66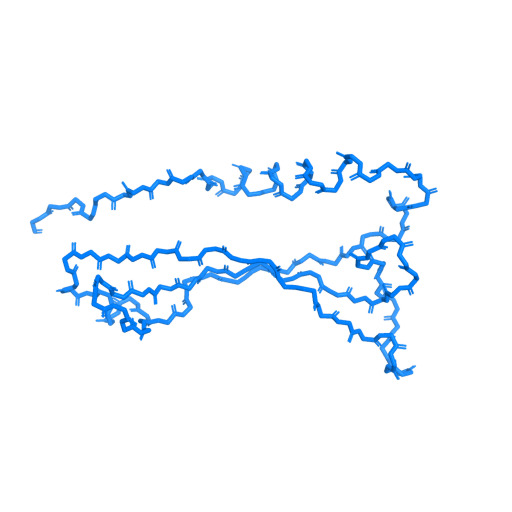8 C C . LEU A 1 89 ? -14.587 -1.694 -7.993 1.00 50.09 89 LEU A C 1
ATOM 670 O O . LEU A 1 89 ? -15.540 -2.151 -7.367 1.00 50.09 89 LEU A O 1
ATOM 674 N N . ARG A 1 90 ? -13.943 -2.425 -8.918 1.00 45.59 90 ARG A N 1
ATOM 675 C CA . ARG A 1 90 ? -14.301 -3.823 -9.254 1.00 45.59 90 ARG A CA 1
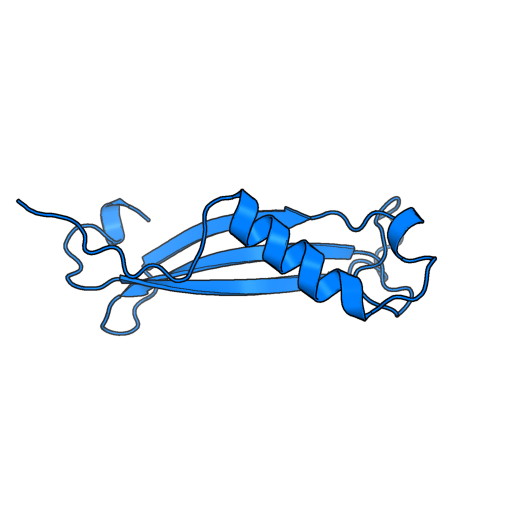ATOM 676 C C . ARG A 1 90 ? -14.047 -4.796 -8.116 1.00 45.59 90 ARG A C 1
ATOM 678 O O . ARG A 1 90 ? -14.743 -5.803 -8.033 1.00 45.59 90 ARG A O 1
ATOM 685 N N . LEU A 1 91 ? -13.070 -4.509 -7.264 1.00 49.28 91 LEU A N 1
ATOM 686 C CA . LEU A 1 91 ? -12.838 -5.277 -6.047 1.00 49.28 91 LEU A CA 1
ATOM 687 C C . LEU A 1 91 ? -13.861 -4.948 -4.944 1.00 49.28 91 LEU A C 1
ATOM 689 O O . LEU A 1 91 ? -13.909 -5.675 -3.956 1.00 49.28 91 LEU A O 1
ATOM 693 N N . GLY A 1 92 ? -14.702 -3.912 -5.126 1.00 40.62 92 GLY A N 1
ATOM 694 C CA . GLY A 1 92 ? -15.785 -3.497 -4.220 1.00 40.62 92 GLY A CA 1
ATOM 695 C C . GLY A 1 92 ? -15.446 -2.340 -3.267 1.00 40.62 92 GLY A C 1
ATOM 696 O O . GLY A 1 92 ? -16.131 -2.165 -2.267 1.00 40.62 92 GLY A O 1
ATOM 697 N N . TRP A 1 93 ? -14.363 -1.592 -3.509 1.00 46.19 93 TRP A N 1
ATOM 698 C CA . TRP A 1 93 ? -13.727 -0.754 -2.485 1.00 46.19 93 TRP A CA 1
ATOM 699 C C . TRP A 1 93 ? -13.906 0.728 -2.837 1.00 46.19 93 TRP A C 1
ATOM 701 O O . TRP A 1 93 ? -13.047 1.358 -3.451 1.00 46.19 93 TRP A O 1
ATOM 711 N N . GLY A 1 94 ? -15.069 1.275 -2.478 1.00 35.12 94 GLY A N 1
ATOM 712 C CA . GLY A 1 94 ? -15.241 2.714 -2.263 1.00 35.12 94 GLY A CA 1
ATOM 713 C C . GLY A 1 94 ? -14.844 3.067 -0.828 1.00 35.12 94 GLY A C 1
ATOM 714 O O . GLY A 1 94 ? -14.827 2.186 0.026 1.00 35.12 94 GLY A O 1
ATOM 715 N N . VAL A 1 95 ? -14.529 4.338 -0.552 1.00 37.97 95 VAL A N 1
ATOM 716 C CA . VAL A 1 95 ? -14.258 4.838 0.808 1.00 37.97 95 VAL A CA 1
ATOM 717 C C . VAL A 1 95 ? -15.484 4.566 1.686 1.00 37.97 95 VAL A C 1
ATOM 719 O O . VAL A 1 95 ? -16.440 5.337 1.705 1.00 37.97 95 VAL A O 1
ATOM 722 N N . GLY A 1 96 ? -15.475 3.424 2.362 1.00 35.69 96 GLY A N 1
ATOM 723 C CA . GLY A 1 96 ? -16.499 2.985 3.288 1.00 35.69 96 GLY A CA 1
ATOM 724 C C . GLY A 1 96 ? -15.915 3.027 4.684 1.00 35.69 96 GLY A C 1
ATOM 725 O O . GLY A 1 96 ? -15.051 2.226 5.029 1.00 35.69 96 GLY A O 1
ATOM 726 N N . VAL A 1 97 ? -16.391 3.965 5.498 1.00 38.47 97 VAL A N 1
ATOM 727 C CA . VAL A 1 97 ? -16.333 3.798 6.948 1.00 38.47 97 VAL A CA 1
ATOM 728 C C . VAL A 1 97 ? -17.381 2.731 7.247 1.00 38.47 97 VAL A C 1
ATOM 730 O O . VAL A 1 97 ? -18.555 3.054 7.400 1.00 38.47 97 VAL A O 1
ATOM 733 N N . GLU A 1 98 ? -17.010 1.452 7.208 1.00 35.47 98 GLU A N 1
ATOM 734 C CA . GLU A 1 98 ? -17.894 0.422 7.745 1.00 35.47 98 GLU A CA 1
ATOM 735 C C . GLU A 1 98 ? -17.854 0.552 9.270 1.00 35.47 98 GLU A C 1
ATOM 737 O O . GLU A 1 98 ? -16.789 0.381 9.874 1.00 35.47 98 GLU A O 1
ATOM 742 N N . PRO A 1 99 ? -18.979 0.885 9.929 1.00 30.95 99 PRO A N 1
ATOM 743 C CA . PRO A 1 99 ? -19.059 0.642 11.350 1.00 30.95 99 PRO A CA 1
ATOM 744 C C . PRO A 1 99 ? -18.956 -0.870 11.517 1.00 30.95 99 PRO A C 1
ATOM 746 O O . PRO A 1 99 ? -19.701 -1.612 10.876 1.00 30.95 99 PRO A O 1
ATOM 749 N N . LEU A 1 100 ? -18.049 -1.328 12.382 1.00 36.31 100 LEU A N 1
ATOM 750 C CA . LEU A 1 100 ? -18.125 -2.683 12.911 1.00 36.31 100 LEU A CA 1
ATOM 751 C C . LEU A 1 100 ? -19.497 -2.798 13.582 1.00 36.31 100 LEU A C 1
ATOM 753 O O . LEU A 1 100 ? -19.722 -2.276 14.675 1.00 36.31 100 LEU A O 1
ATOM 757 N N . ALA A 1 101 ? -20.451 -3.374 12.857 1.00 30.11 101 ALA A N 1
ATOM 758 C CA . ALA A 1 101 ? -21.804 -3.563 13.323 1.00 30.11 101 ALA A CA 1
ATOM 759 C C . ALA A 1 101 ? -21.767 -4.540 14.501 1.00 30.11 101 ALA A C 1
ATOM 761 O O . ALA A 1 101 ? -21.573 -5.732 14.311 1.00 30.11 101 ALA A O 1
ATOM 762 N N . GLY A 1 102 ? -21.934 -3.981 15.699 1.00 32.41 102 GLY A N 1
ATOM 763 C CA . GLY A 1 102 ? -22.882 -4.451 16.704 1.00 32.41 102 GLY A CA 1
ATOM 764 C C . GLY A 1 102 ? -22.662 -5.823 17.350 1.00 32.41 102 GLY A C 1
ATOM 765 O O . GLY A 1 102 ? -22.900 -6.845 16.720 1.00 32.41 102 GLY A O 1
ATOM 766 N N . ALA A 1 103 ? -22.466 -5.737 18.674 1.00 34.62 103 ALA A N 1
ATOM 767 C CA . ALA A 1 103 ? -22.814 -6.689 19.740 1.00 34.62 103 ALA A CA 1
ATOM 768 C C . ALA A 1 103 ? -21.891 -7.895 19.974 1.00 34.62 103 ALA A C 1
ATOM 770 O O . ALA A 1 103 ? -21.826 -8.809 19.127 1.00 34.62 103 ALA A O 1
#

pLDDT: mean 70.52, std 21.12, range [30.11, 93.69]

Secondary structure (DSSP, 8-state):
-HHHHTT-S-EEEEEEEEEEE-TT-TT--S--BSSSSS-BEEEEEEEEEEETTS-EEEEEEEEEEPPPTTTSSS--HHHHHHHHHHHHHHTT-S---------

Sequence (103 aa):
MVERANGQSVVLAIQDTTDLDFSSLQQTSGLGFINQSPQQGIKVHSCFAVSGKGEPLGLLHSSHLEPRPALWQAGTAAQEGNLLWQYCLRLGWGVGVEPLAGA

Foldseek 3Di:
DVVLCPPFQAKDWDKDKDWDFPQVPPVDDDAADPDLPRTGTKIKIWIWIAGPVGHTSGTPDIDIDGDDNVVPVPPDPVVVVVVVVVVCVVVPDDPDPDRPDDD

Radius of gyration: 17.24 Å; chains: 1; bounding box: 43×20×47 Å